Protein AF-A0A7X5DX63-F1 (afdb_monomer)

Sequence (60 aa):
MIVIAEKSRADYFKERRKERKSFSVLLERKKAEKFEKKLEELQKTKAEWLNEKIDEELGK

Radius of gyration: 17.75 Å; Cα contacts (8 Å, |Δi|>4): 10; chains: 1; bounding box: 54×29×30 Å

Solvent-accessible surface area (backbone atoms only — not comparable to full-atom values): 3874 Å² total; per-residue (Å²): 137,84,84,74,77,77,73,45,73,66,55,57,55,50,54,50,55,73,79,47,80,91,83,86,80,94,67,60,66,70,62,48,57,55,49,50,54,52,27,60,76,66,74,44,52,74,66,56,53,51,48,53,55,48,34,56,74,70,72,97

Foldseek 3Di:
DDPPPCCDPVNVVVVCCVVDDDDDDDDDPVVVVVVVVVCVVVVHDPVRVVVVVVCVVVVD

Secondary structure (DSSP, 8-state):
--------HHHHHHHHHHH---------HHHHHHHHHHHHHTT--HHHHHHHHHHHHTT-

Mean predicted aligned error: 8.11 Å

pLDDT: mean 85.22, std 14.13, range [36.81, 96.44]

Structure (mmCIF, N/CA/C/O backbone):
data_AF-A0A7X5DX63-F1
#
_entry.id   AF-A0A7X5DX63-F1
#
loop_
_atom_site.group_PDB
_atom_site.id
_atom_site.type_symbol
_atom_site.label_atom_id
_atom_site.label_alt_id
_atom_site.label_comp_id
_atom_site.label_asym_id
_atom_site.label_entity_id
_atom_site.label_seq_id
_atom_site.pdbx_PDB_ins_code
_atom_site.Cartn_x
_atom_site.Cartn_y
_atom_site.Cartn_z
_at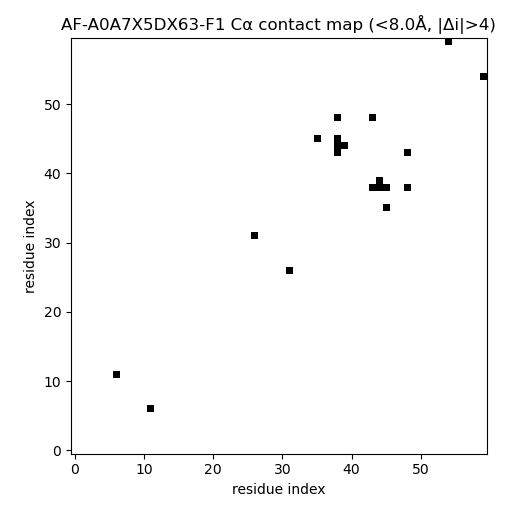om_site.occupancy
_atom_site.B_iso_or_equiv
_atom_site.auth_seq_id
_atom_site.auth_comp_id
_atom_site.auth_asym_id
_atom_site.auth_atom_id
_atom_site.pdbx_PDB_model_num
ATOM 1 N N . MET A 1 1 ? 43.802 -5.746 -7.002 1.00 36.81 1 MET A N 1
ATOM 2 C CA . MET A 1 1 ? 42.812 -4.900 -7.704 1.00 36.81 1 MET A CA 1
ATOM 3 C C . MET A 1 1 ? 41.565 -5.735 -7.920 1.00 36.81 1 MET A C 1
ATOM 5 O O . MET A 1 1 ? 41.669 -6.754 -8.586 1.00 36.81 1 MET A O 1
ATOM 9 N N . ILE A 1 2 ? 40.430 -5.374 -7.320 1.00 43.12 2 ILE A N 1
ATOM 10 C CA . ILE A 1 2 ? 39.154 -6.050 -7.593 1.00 43.12 2 ILE A CA 1
ATOM 11 C C . ILE A 1 2 ? 38.389 -5.146 -8.554 1.00 43.12 2 ILE A C 1
ATOM 13 O O . ILE A 1 2 ? 37.957 -4.061 -8.176 1.00 43.12 2 ILE A O 1
ATOM 17 N N . VAL A 1 3 ? 38.283 -5.576 -9.810 1.00 50.41 3 VAL A N 1
ATO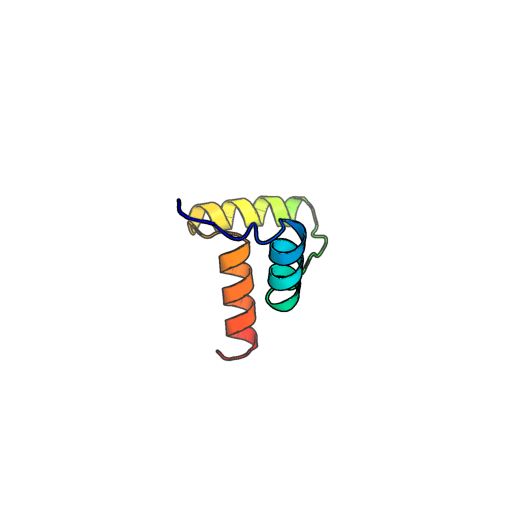M 18 C CA . VAL A 1 3 ? 37.462 -4.913 -10.825 1.00 50.41 3 VAL A CA 1
ATOM 19 C C . VAL A 1 3 ? 36.022 -5.337 -10.565 1.00 50.41 3 VAL A C 1
ATOM 21 O O . VAL A 1 3 ? 35.573 -6.385 -11.022 1.00 50.41 3 VAL A O 1
ATOM 24 N N . ILE A 1 4 ? 35.305 -4.559 -9.758 1.00 55.44 4 ILE A N 1
ATOM 25 C CA . ILE A 1 4 ? 33.855 -4.692 -9.648 1.00 55.44 4 ILE A CA 1
ATOM 26 C C . ILE A 1 4 ? 33.315 -4.072 -10.929 1.00 55.44 4 ILE A C 1
ATOM 28 O O . ILE A 1 4 ? 33.313 -2.853 -11.063 1.00 55.44 4 ILE A O 1
ATOM 32 N N . ALA A 1 5 ? 32.934 -4.907 -11.897 1.00 53.72 5 ALA A N 1
ATOM 33 C CA . ALA A 1 5 ? 32.216 -4.444 -13.073 1.00 53.72 5 ALA A CA 1
ATOM 34 C C . ALA A 1 5 ? 31.026 -3.606 -12.589 1.00 53.72 5 ALA A C 1
ATOM 36 O O . ALA A 1 5 ? 30.127 -4.131 -11.925 1.00 53.72 5 ALA A O 1
ATOM 37 N N . GLU A 1 6 ? 31.065 -2.302 -12.860 1.00 59.69 6 GLU A N 1
ATOM 38 C CA . GLU A 1 6 ? 29.997 -1.363 -12.555 1.00 59.69 6 GL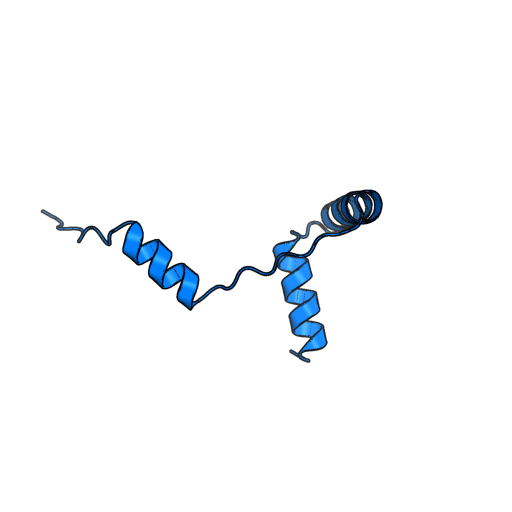U A CA 1
ATOM 39 C C . GLU A 1 6 ? 28.761 -1.801 -13.344 1.00 59.69 6 GLU A C 1
ATOM 41 O O . GLU A 1 6 ? 28.532 -1.354 -14.466 1.00 59.69 6 GLU A O 1
ATOM 46 N N . LYS A 1 7 ? 27.960 -2.727 -12.795 1.00 61.41 7 LYS A N 1
ATOM 47 C CA . LYS A 1 7 ? 26.603 -2.956 -13.290 1.00 61.41 7 LYS A CA 1
ATOM 48 C C . LYS A 1 7 ? 25.937 -1.594 -13.226 1.00 61.41 7 LYS A C 1
ATOM 50 O O . LYS A 1 7 ? 25.677 -1.086 -12.134 1.00 61.41 7 LYS A O 1
ATOM 55 N N . SER A 1 8 ? 25.742 -0.982 -14.392 1.00 76.19 8 SER A N 1
ATOM 56 C CA . SER A 1 8 ? 25.217 0.368 -14.477 1.00 76.19 8 SER A CA 1
ATOM 57 C C . SER A 1 8 ? 23.925 0.415 -13.677 1.00 76.19 8 SER A C 1
ATOM 59 O O . SER A 1 8 ? 23.092 -0.492 -13.755 1.00 76.19 8 SER A O 1
ATOM 61 N N . ARG A 1 9 ? 23.730 1.482 -12.900 1.00 74.75 9 ARG A N 1
ATOM 62 C CA . ARG A 1 9 ? 22.478 1.732 -12.172 1.00 74.75 9 ARG A CA 1
ATOM 63 C C . ARG A 1 9 ? 21.259 1.547 -13.090 1.00 74.75 9 ARG A C 1
ATOM 65 O O . ARG A 1 9 ? 20.209 1.085 -12.646 1.00 74.75 9 ARG A O 1
ATOM 72 N N . ALA A 1 10 ? 21.420 1.855 -14.379 1.00 79.12 10 ALA A N 1
ATOM 73 C CA . ALA A 1 10 ? 20.424 1.620 -15.414 1.00 79.12 10 ALA A CA 1
ATOM 74 C C . ALA A 1 10 ? 20.069 0.133 -15.600 1.00 79.12 10 ALA A C 1
ATOM 76 O O . ALA A 1 10 ? 18.886 -0.186 -15.710 1.00 79.12 10 ALA A O 1
ATOM 77 N N . ASP A 1 11 ? 21.048 -0.773 -15.600 1.00 81.88 11 ASP A N 1
ATOM 78 C CA . ASP A 1 11 ? 20.823 -2.213 -15.752 1.00 81.88 11 ASP A CA 1
ATOM 79 C C . ASP A 1 11 ? 20.149 -2.815 -14.516 1.00 81.88 11 ASP A C 1
ATOM 81 O O . ASP A 1 11 ? 19.207 -3.589 -14.662 1.00 81.88 11 ASP A O 1
ATOM 85 N N . TYR A 1 12 ? 20.502 -2.363 -13.306 1.00 79.69 12 TYR A N 1
ATOM 86 C CA . TYR A 1 12 ? 19.771 -2.736 -12.086 1.00 79.69 12 TYR A CA 1
ATOM 87 C C . TYR A 1 12 ? 18.278 -2.372 -12.172 1.00 79.69 12 TYR A C 1
ATOM 89 O O . TYR A 1 12 ? 17.406 -3.190 -11.874 1.00 79.69 12 TYR A O 1
ATOM 97 N N . PHE A 1 13 ? 17.954 -1.157 -12.631 1.00 79.50 13 PHE A N 1
ATOM 98 C CA . PHE A 1 13 ? 16.556 -0.757 -12.807 1.00 79.50 13 PHE A CA 1
ATOM 99 C C . PHE A 1 13 ? 15.861 -1.484 -13.962 1.00 79.50 13 PHE A C 1
ATOM 101 O O . PHE A 1 13 ? 14.648 -1.684 -13.896 1.00 79.50 13 PHE A O 1
ATOM 108 N N . LYS A 1 14 ? 16.584 -1.870 -15.021 1.00 82.00 14 LYS A N 1
ATOM 109 C CA . LYS A 1 14 ? 16.026 -2.692 -16.106 1.00 82.00 14 LYS A CA 1
ATOM 110 C C . LYS A 1 14 ? 15.629 -4.073 -15.597 1.00 82.00 14 LYS A C 1
ATOM 112 O O . LYS A 1 14 ? 14.475 -4.444 -15.783 1.00 82.00 14 LYS A O 1
ATOM 117 N N . GLU A 1 15 ? 16.528 -4.781 -14.920 1.00 85.00 15 GLU A N 1
ATOM 118 C CA . GLU A 1 15 ? 16.250 -6.115 -14.366 1.00 85.00 15 GLU A CA 1
ATOM 119 C C . GLU A 1 15 ? 15.095 -6.067 -13.360 1.00 85.00 15 GLU A C 1
ATOM 121 O O . GLU A 1 15 ? 14.124 -6.810 -13.483 1.00 85.00 15 GLU A O 1
ATOM 126 N N . ARG A 1 16 ? 15.095 -5.075 -12.461 1.00 83.56 16 ARG A N 1
ATOM 127 C CA . ARG A 1 16 ? 14.015 -4.893 -11.482 1.00 83.56 16 ARG A CA 1
ATOM 128 C C . ARG A 1 16 ? 12.627 -4.733 -12.116 1.00 83.56 16 ARG A C 1
ATOM 130 O O . ARG A 1 16 ? 11.651 -5.192 -11.530 1.00 83.56 16 ARG A O 1
ATOM 137 N N . ARG A 1 17 ? 12.513 -4.081 -13.281 1.00 82.56 17 ARG A N 1
ATOM 138 C CA . ARG A 1 17 ? 11.229 -3.935 -14.001 1.00 82.56 17 ARG A CA 1
ATOM 139 C C . ARG A 1 17 ? 10.791 -5.214 -14.714 1.00 82.56 17 ARG A C 1
ATOM 141 O O . ARG A 1 17 ? 9.598 -5.366 -14.952 1.00 82.56 17 ARG A O 1
ATOM 148 N N . LYS A 1 18 ? 11.724 -6.105 -15.071 1.00 85.00 18 LYS A N 1
ATOM 149 C CA . LYS A 1 18 ? 11.388 -7.415 -15.651 1.00 85.00 18 LYS A CA 1
ATOM 150 C C . LYS A 1 18 ? 10.739 -8.318 -14.607 1.00 85.00 18 LYS A C 1
ATOM 152 O O . LYS A 1 18 ? 9.772 -9.000 -14.912 1.00 85.00 18 LYS A O 1
ATOM 157 N N . GLU A 1 19 ? 11.253 -8.284 -13.381 1.00 85.06 19 GLU A N 1
ATOM 158 C CA . GLU A 1 19 ? 10.791 -9.160 -12.301 1.00 85.06 19 GLU A CA 1
ATOM 159 C C . GLU A 1 19 ? 9.598 -8.594 -11.521 1.00 85.06 19 GLU A C 1
ATOM 161 O O . GLU A 1 19 ? 8.834 -9.348 -10.924 1.00 85.06 19 GLU A O 1
ATOM 166 N N . ARG A 1 20 ? 9.432 -7.264 -11.479 1.00 83.06 20 ARG A N 1
ATOM 167 C CA . ARG A 1 20 ? 8.413 -6.609 -10.647 1.00 83.06 20 ARG A CA 1
ATOM 168 C C . ARG A 1 20 ? 7.594 -5.608 -11.448 1.00 83.06 20 ARG A C 1
ATOM 170 O O . ARG A 1 20 ? 8.134 -4.680 -12.049 1.00 83.06 20 ARG A O 1
ATOM 177 N N . LYS A 1 21 ? 6.271 -5.741 -11.364 1.00 87.25 21 LYS A N 1
ATOM 178 C CA . LYS A 1 21 ? 5.301 -4.809 -11.949 1.00 87.25 21 LYS A CA 1
ATOM 179 C C . LYS A 1 21 ? 4.646 -3.976 -10.848 1.00 87.25 21 LYS A C 1
ATOM 181 O O . LYS A 1 21 ? 4.237 -4.513 -9.825 1.00 87.25 21 LYS A O 1
ATOM 186 N N . SER A 1 22 ? 4.546 -2.662 -11.049 1.00 86.00 22 SER A N 1
ATOM 187 C CA . SER A 1 22 ? 3.814 -1.779 -10.135 1.00 86.00 22 SER A CA 1
ATOM 188 C C . SER A 1 22 ? 2.309 -1.896 -10.369 1.00 86.00 22 SER A C 1
ATOM 190 O O . SER A 1 22 ? 1.852 -1.752 -11.504 1.00 86.00 22 SER A O 1
ATOM 192 N N . PHE A 1 23 ? 1.547 -2.093 -9.296 1.00 86.94 23 PHE A N 1
ATOM 193 C CA . PHE A 1 23 ? 0.088 -2.050 -9.300 1.00 86.94 23 PHE A CA 1
ATOM 194 C C . PHE A 1 23 ? -0.372 -0.919 -8.378 1.00 86.94 23 PHE A C 1
ATOM 196 O O . PHE A 1 23 ? -0.131 -0.952 -7.174 1.00 86.94 23 PHE A O 1
ATOM 203 N N . SER A 1 24 ? -0.970 0.118 -8.959 1.00 87.69 24 SER A N 1
ATOM 204 C CA . SER A 1 24 ? -1.354 1.344 -8.259 1.00 87.69 24 SER A CA 1
ATOM 205 C C . SER A 1 24 ? -2.809 1.673 -8.563 1.00 87.69 24 SER A C 1
ATOM 207 O O . SER A 1 24 ? -3.171 1.838 -9.727 1.00 87.69 24 SER A O 1
ATOM 209 N N . VAL A 1 25 ? -3.628 1.779 -7.516 1.00 90.50 25 VAL A N 1
ATOM 210 C CA . VAL A 1 25 ? -5.064 2.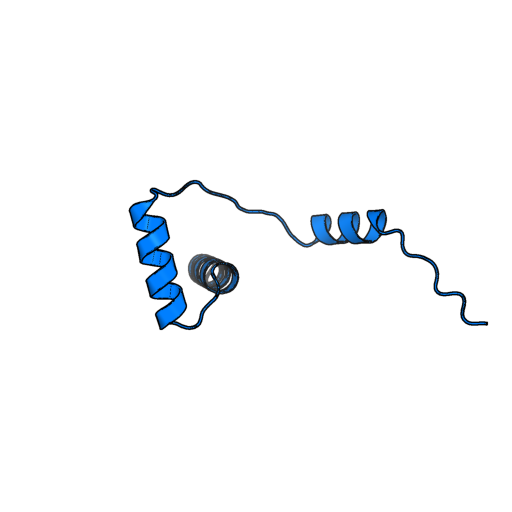074 -7.599 1.00 90.50 25 VAL A CA 1
ATOM 211 C C . VAL A 1 25 ? -5.384 3.230 -6.658 1.00 90.50 25 VAL A C 1
ATOM 213 O O . VAL A 1 25 ? -4.857 3.294 -5.547 1.00 90.50 25 VAL A O 1
ATOM 216 N N . LEU A 1 26 ? -6.242 4.147 -7.103 1.00 92.38 26 LEU A N 1
ATOM 217 C CA . LEU A 1 26 ? -6.738 5.232 -6.263 1.00 92.38 26 LEU A CA 1
ATOM 218 C C . LEU A 1 26 ? -7.850 4.715 -5.348 1.00 92.38 26 LEU A C 1
ATOM 220 O O . LEU A 1 26 ? -8.799 4.075 -5.797 1.00 92.38 26 LEU A O 1
ATOM 224 N N . LEU A 1 27 ? -7.728 5.012 -4.059 1.00 91.12 27 LEU A N 1
ATOM 225 C CA . LEU A 1 27 ? -8.711 4.680 -3.035 1.00 91.12 27 LEU A CA 1
ATOM 226 C C . LEU A 1 27 ? -9.324 5.966 -2.485 1.00 91.12 27 LEU A C 1
ATOM 228 O O . LEU A 1 27 ? -8.688 7.020 -2.478 1.00 91.12 27 LEU A O 1
ATOM 232 N N . GLU A 1 28 ? -10.553 5.868 -1.984 1.00 96.44 28 GLU A N 1
ATOM 233 C CA . GLU A 1 28 ? -11.150 6.947 -1.198 1.00 96.44 28 GLU A CA 1
ATOM 234 C C . GLU A 1 28 ? -10.278 7.224 0.035 1.00 96.44 28 GLU A C 1
ATOM 236 O O . GLU A 1 28 ? -9.787 6.299 0.689 1.00 96.44 28 GLU A O 1
ATOM 241 N N . ARG A 1 29 ? -10.056 8.508 0.330 1.00 93.81 29 ARG A N 1
ATOM 242 C CA . ARG A 1 29 ? -9.069 8.950 1.317 1.00 93.81 29 ARG A CA 1
ATOM 243 C C . ARG A 1 29 ? -9.324 8.357 2.704 1.00 93.81 29 ARG A C 1
ATOM 245 O O . ARG A 1 29 ? -8.414 7.768 3.279 1.00 93.81 29 ARG A O 1
ATOM 252 N N . LYS A 1 30 ? -10.550 8.459 3.224 1.00 95.94 30 LYS A N 1
ATOM 253 C CA . LYS A 1 30 ? -10.884 7.958 4.566 1.00 95.94 30 LYS A CA 1
ATOM 254 C C . LYS A 1 30 ? -10.763 6.441 4.636 1.00 95.94 30 LYS A C 1
ATOM 256 O O . LYS A 1 30 ? -10.342 5.906 5.660 1.00 95.94 30 LYS A O 1
ATOM 261 N N . LYS A 1 31 ? -11.124 5.734 3.562 1.00 95.75 31 LYS A N 1
ATOM 262 C CA . LYS A 1 31 ? -10.922 4.287 3.442 1.00 95.75 31 LYS A CA 1
ATOM 263 C C . LYS A 1 31 ? -9.438 3.927 3.522 1.00 95.75 31 LYS A C 1
ATOM 265 O O . LYS A 1 31 ? -9.101 3.014 4.269 1.00 95.75 31 LYS A O 1
ATOM 270 N N . ALA A 1 32 ? -8.573 4.638 2.797 1.00 94.06 32 ALA A N 1
ATOM 271 C CA . ALA A 1 32 ? -7.130 4.413 2.839 1.00 94.06 32 ALA A CA 1
ATOM 272 C C . ALA A 1 32 ? -6.556 4.669 4.244 1.00 94.06 32 AL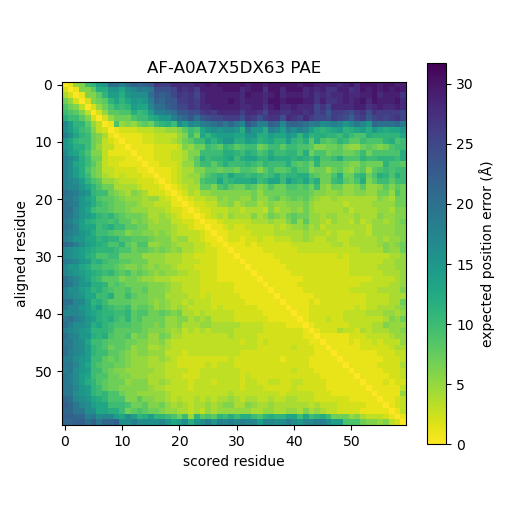A A C 1
ATOM 274 O O . ALA A 1 32 ? -5.896 3.790 4.785 1.00 94.06 32 ALA A O 1
ATOM 275 N N . GLU A 1 33 ? -6.903 5.797 4.871 1.00 95.06 33 GLU A N 1
ATOM 276 C CA . GLU A 1 33 ? -6.434 6.163 6.220 1.00 95.06 33 GLU A CA 1
ATOM 277 C C . GLU A 1 33 ? -6.890 5.148 7.289 1.00 95.06 33 GLU A C 1
ATOM 279 O O . GLU A 1 33 ? -6.122 4.764 8.170 1.00 95.06 33 GLU A O 1
ATOM 284 N N . LYS A 1 34 ? -8.139 4.661 7.221 1.00 96.38 34 LYS A N 1
ATOM 285 C CA . LYS A 1 34 ? -8.624 3.599 8.125 1.00 96.38 34 LYS A CA 1
ATOM 286 C C . LYS A 1 34 ? -7.891 2.280 7.908 1.00 96.38 34 LYS A C 1
ATOM 288 O O . LYS A 1 34 ? -7.638 1.548 8.861 1.00 96.38 34 LYS A O 1
ATOM 293 N N . PHE A 1 35 ? -7.602 1.961 6.653 1.00 95.06 35 PHE A N 1
ATOM 294 C CA . PHE A 1 35 ? -6.931 0.725 6.299 1.00 95.06 35 PHE A CA 1
ATOM 295 C C . PHE A 1 35 ? -5.458 0.731 6.725 1.00 95.06 35 PHE A C 1
ATOM 297 O O . PHE A 1 35 ? -4.976 -0.280 7.222 1.00 95.06 35 PHE A O 1
ATOM 304 N N . GLU A 1 36 ? -4.775 1.874 6.628 1.00 94.12 36 GLU A N 1
ATOM 305 C CA . GLU A 1 36 ? -3.420 2.056 7.162 1.00 94.12 36 GLU A CA 1
ATOM 306 C C . GLU A 1 36 ? -3.351 1.766 8.660 1.00 94.12 36 GLU A C 1
ATOM 308 O O . GLU A 1 36 ? -2.528 0.955 9.068 1.00 94.12 36 GLU A O 1
ATOM 313 N N . LYS A 1 37 ? -4.279 2.311 9.455 1.00 96.44 37 LYS A N 1
ATOM 314 C CA . LYS A 1 37 ? -4.338 2.022 10.898 1.00 96.44 37 LYS A CA 1
ATOM 315 C C . LYS A 1 37 ? -4.505 0.532 11.185 1.00 96.44 37 LYS A C 1
ATOM 317 O O . LYS A 1 37 ? -3.805 -0.021 12.023 1.00 96.44 37 LYS A O 1
ATOM 322 N N . LYS A 1 38 ? -5.384 -0.137 10.435 1.00 95.62 38 LYS A N 1
ATOM 323 C CA . LYS A 1 38 ? -5.584 -1.585 10.567 1.00 95.62 38 LYS A CA 1
ATOM 324 C C . LYS A 1 38 ? -4.314 -2.375 10.233 1.00 95.62 38 LYS A C 1
ATOM 326 O O . LYS A 1 38 ? -4.048 -3.398 10.852 1.00 95.62 38 LYS A O 1
ATOM 331 N N . LEU A 1 39 ? -3.545 -1.931 9.241 1.00 95.75 39 LEU A N 1
ATOM 332 C CA . LEU A 1 39 ? -2.267 -2.552 8.892 1.00 95.75 39 LEU A CA 1
ATOM 333 C C . LEU A 1 39 ? -1.213 -2.362 9.987 1.00 95.75 39 LEU A C 1
ATOM 335 O O . LEU A 1 39 ? -0.469 -3.301 10.264 1.00 95.75 39 LEU A O 1
ATOM 339 N N . GLU A 1 40 ? -1.187 -1.196 10.634 1.00 94.75 40 GLU A N 1
ATOM 340 C CA . GLU A 1 40 ? -0.324 -0.941 11.793 1.00 94.75 40 GLU A CA 1
ATOM 341 C C . GLU A 1 40 ? -0.666 -1.873 12.963 1.00 94.75 40 GLU A C 1
ATOM 343 O O . GLU A 1 40 ? 0.235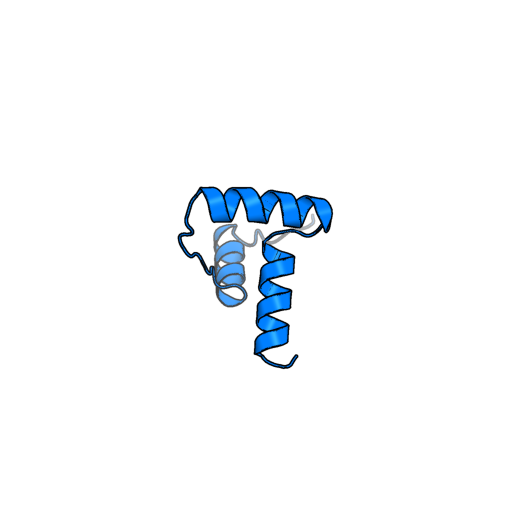 -2.484 13.535 1.00 94.75 40 GLU A O 1
ATOM 348 N N . GLU A 1 41 ? -1.956 -2.060 13.266 1.00 96.00 41 GLU A N 1
ATOM 349 C CA . GLU A 1 41 ? -2.423 -3.006 14.294 1.00 96.00 41 GLU A CA 1
ATOM 350 C C . GLU A 1 41 ? -2.035 -4.459 13.975 1.00 96.00 41 GLU A C 1
ATOM 352 O O . GLU A 1 41 ? -1.717 -5.234 14.873 1.00 96.00 41 GLU A O 1
ATOM 357 N N . LEU A 1 42 ? -2.034 -4.828 12.690 1.00 92.81 42 LEU A N 1
ATOM 358 C CA . LEU A 1 42 ? -1.627 -6.152 12.212 1.00 92.81 42 LEU A CA 1
ATOM 359 C C . LEU A 1 42 ? -0.104 -6.301 12.055 1.00 92.81 42 LEU A C 1
ATOM 361 O O . LEU A 1 42 ? 0.346 -7.384 11.688 1.00 92.81 42 LEU A O 1
ATOM 365 N N . GLN A 1 43 ? 0.673 -5.237 12.290 1.00 94.69 43 GLN A N 1
ATOM 366 C CA . GLN A 1 43 ? 2.115 -5.161 12.025 1.00 94.69 43 GLN A CA 1
ATOM 367 C C . GLN A 1 43 ? 2.506 -5.622 10.608 1.00 94.69 43 GLN A C 1
ATOM 369 O O . GLN A 1 43 ? 3.552 -6.236 10.409 1.00 94.69 43 GLN A O 1
ATOM 374 N N . LYS A 1 44 ? 1.665 -5.321 9.612 1.00 93.75 44 LYS A N 1
ATOM 375 C CA . LYS A 1 44 ? 1.866 -5.719 8.211 1.00 93.75 44 LYS A CA 1
ATOM 376 C C . LYS A 1 44 ? 2.055 -4.506 7.320 1.00 93.75 44 LYS A C 1
ATOM 378 O O . LYS A 1 44 ? 1.348 -3.508 7.446 1.00 93.75 44 LYS A O 1
ATOM 383 N N . THR A 1 45 ? 2.962 -4.590 6.351 1.00 93.56 45 THR A N 1
ATOM 384 C CA . THR A 1 45 ? 3.070 -3.540 5.334 1.00 93.56 45 THR A CA 1
ATOM 385 C C . THR A 1 45 ? 1.952 -3.654 4.294 1.00 93.56 45 THR A C 1
ATOM 387 O O . THR A 1 45 ? 1.387 -4.722 4.053 1.00 93.56 45 THR A O 1
ATOM 390 N N . LYS A 1 46 ? 1.657 -2.548 3.597 1.00 92.12 46 LYS A N 1
ATOM 391 C CA . LYS A 1 46 ? 0.697 -2.539 2.473 1.00 92.12 46 LYS A CA 1
ATOM 392 C C . LYS A 1 46 ? 1.064 -3.549 1.387 1.00 92.12 46 LYS A C 1
ATOM 394 O O . LYS A 1 46 ? 0.179 -4.123 0.762 1.00 92.12 46 LYS A O 1
ATOM 399 N N . ALA A 1 47 ? 2.365 -3.714 1.138 1.00 91.94 47 ALA A N 1
ATOM 400 C CA . ALA A 1 47 ? 2.872 -4.628 0.129 1.00 91.94 47 ALA A CA 1
ATOM 401 C C . ALA A 1 47 ? 2.641 -6.080 0.547 1.00 91.94 47 ALA A C 1
ATOM 403 O O . ALA A 1 47 ? 2.137 -6.850 -0.261 1.00 91.94 47 ALA A O 1
ATOM 404 N N . GLU A 1 48 ? 2.965 -6.441 1.789 1.00 92.81 48 GLU A N 1
ATOM 405 C CA . GLU A 1 48 ? 2.709 -7.789 2.311 1.00 92.81 48 GLU A CA 1
ATOM 406 C C . GLU A 1 48 ? 1.224 -8.119 2.255 1.00 92.81 48 GLU A C 1
ATOM 408 O O . GLU A 1 48 ? 0.852 -9.096 1.617 1.00 92.81 48 GLU A 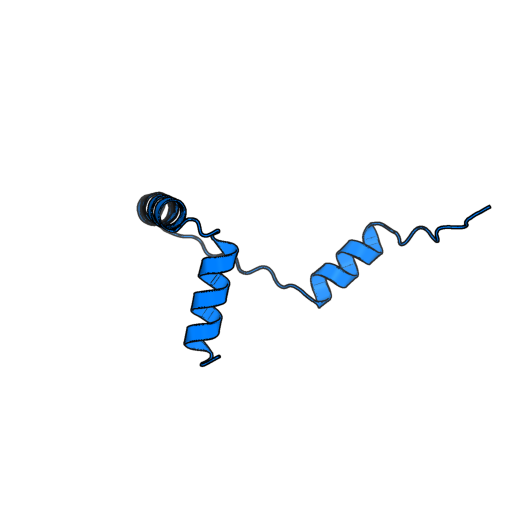O 1
ATOM 413 N N . TRP A 1 49 ? 0.373 -7.238 2.788 1.00 95.38 49 TRP A N 1
ATOM 414 C CA . TRP A 1 49 ? -1.070 -7.457 2.762 1.00 95.38 49 TRP A CA 1
ATOM 415 C C . TRP A 1 49 ? -1.619 -7.625 1.342 1.00 95.38 49 TRP A C 1
ATOM 417 O O . TRP A 1 49 ? -2.454 -8.492 1.103 1.00 95.38 49 TRP A O 1
ATOM 427 N N . LEU A 1 50 ? -1.164 -6.804 0.387 1.00 93.31 50 LEU A N 1
ATOM 428 C CA . LEU A 1 50 ? -1.636 -6.898 -0.993 1.00 93.31 50 LEU A CA 1
ATOM 429 C C . LEU A 1 50 ? -1.183 -8.204 -1.655 1.00 93.31 50 LEU A C 1
ATOM 431 O O . LEU A 1 50 ? -1.979 -8.805 -2.367 1.00 93.31 50 LEU A O 1
ATOM 435 N N . ASN A 1 51 ? 0.061 -8.641 -1.429 1.00 91.69 51 ASN A N 1
ATOM 436 C CA . ASN A 1 51 ? 0.535 -9.918 -1.964 1.00 91.69 51 ASN A CA 1
ATOM 437 C C . ASN A 1 51 ? -0.231 -11.088 -1.340 1.00 91.69 51 ASN A C 1
ATOM 439 O O . ASN A 1 51 ? -0.736 -11.906 -2.092 1.00 91.69 51 ASN A O 1
ATOM 443 N N . GLU A 1 52 ? -0.430 -11.103 -0.016 1.00 94.06 52 GLU A N 1
ATOM 444 C CA . GLU A 1 52 ? -1.234 -12.137 0.654 1.00 94.06 52 GLU A CA 1
ATOM 445 C C . GLU A 1 52 ? -2.654 -12.213 0.080 1.00 94.06 52 GLU A C 1
ATOM 447 O O . GLU A 1 52 ? -3.143 -13.297 -0.212 1.00 94.06 52 GLU A O 1
ATOM 452 N N . LYS A 1 53 ? -3.315 -11.068 -0.142 1.00 93.81 53 LYS A N 1
ATOM 453 C CA . LYS A 1 53 ? -4.653 -11.046 -0.754 1.00 93.81 53 LYS A CA 1
ATOM 454 C C . LYS A 1 53 ? -4.675 -11.500 -2.206 1.00 93.81 53 LYS A C 1
ATOM 456 O O . LYS A 1 53 ? -5.671 -12.069 -2.637 1.00 93.81 53 LYS A O 1
ATOM 461 N N . ILE A 1 54 ? -3.608 -11.250 -2.958 1.00 93.19 54 ILE A N 1
ATOM 462 C CA . ILE A 1 54 ? -3.483 -11.753 -4.326 1.00 93.19 54 ILE A CA 1
ATOM 463 C C . ILE A 1 54 ? -3.224 -13.262 -4.314 1.00 93.19 54 ILE A C 1
ATOM 465 O O . ILE A 1 54 ? -3.845 -13.967 -5.099 1.00 93.19 54 ILE A O 1
ATOM 469 N N . ASP A 1 55 ? -2.355 -13.764 -3.438 1.00 94.25 55 ASP A N 1
ATOM 470 C CA . ASP A 1 55 ? -2.075 -15.197 -3.321 1.00 94.25 55 ASP A CA 1
ATOM 471 C C . ASP A 1 55 ? -3.329 -15.975 -2.890 1.00 94.25 55 ASP A C 1
ATOM 473 O O . ASP A 1 55 ? -3.665 -16.964 -3.540 1.00 94.25 55 ASP A O 1
ATOM 477 N N . GLU A 1 56 ? -4.097 -15.460 -1.918 1.00 94.25 56 GLU A N 1
ATOM 478 C CA . GLU A 1 56 ? -5.406 -16.012 -1.530 1.00 94.25 56 GLU A CA 1
A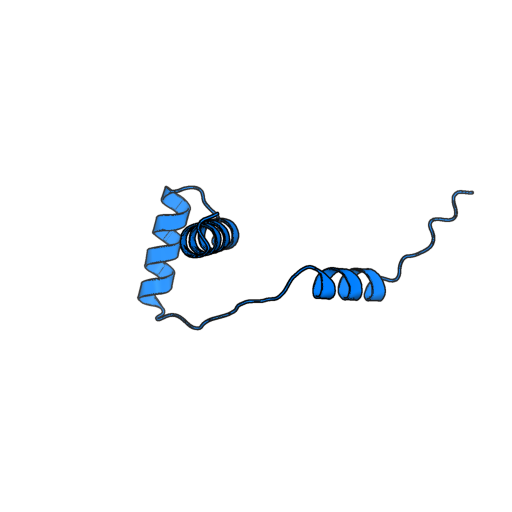TOM 479 C C . GLU A 1 56 ? -6.370 -16.117 -2.731 1.00 94.25 56 GLU A C 1
ATOM 481 O O . GLU A 1 56 ? -6.988 -17.161 -2.938 1.00 94.25 56 GLU A O 1
ATOM 486 N N . GLU A 1 57 ? -6.493 -15.061 -3.547 1.00 92.94 57 GLU A N 1
ATOM 487 C CA . GLU A 1 57 ? -7.374 -15.041 -4.732 1.00 92.94 57 GLU A CA 1
ATOM 488 C C . GLU A 1 57 ? -6.877 -15.976 -5.846 1.00 92.94 57 GLU A C 1
ATOM 490 O O . GLU A 1 57 ? -7.664 -16.568 -6.584 1.00 92.94 57 GLU A O 1
ATOM 495 N N . LEU A 1 58 ? -5.559 -16.137 -5.968 1.00 93.06 58 LEU A N 1
ATOM 496 C CA . LEU A 1 58 ? -4.942 -17.072 -6.906 1.00 93.06 58 LEU A CA 1
ATOM 497 C C . LEU A 1 58 ? -4.956 -18.524 -6.398 1.00 93.06 58 LEU A C 1
ATOM 499 O O . LEU A 1 58 ? -4.491 -19.410 -7.119 1.00 93.06 58 LEU A O 1
ATOM 503 N N . GLY A 1 59 ? -5.485 -18.774 -5.194 1.00 87.50 59 GLY A N 1
ATOM 504 C CA . GLY A 1 59 ? -5.538 -20.097 -4.573 1.00 87.50 59 GLY A CA 1
ATOM 505 C C . GLY A 1 59 ? -4.159 -20.669 -4.237 1.00 87.50 59 GLY A C 1
ATOM 506 O O . GLY A 1 59 ? -3.982 -21.887 -4.301 1.00 87.50 59 GLY A O 1
ATOM 507 N N . LYS A 1 60 ? -3.183 -19.800 -3.957 1.00 63.19 60 LYS A N 1
ATOM 508 C CA . LYS A 1 60 ? -1.822 -20.163 -3.546 1.00 63.19 60 LYS A CA 1
ATOM 509 C C . LYS A 1 60 ? -1.648 -20.179 -2.035 1.00 63.19 60 LYS A C 1
ATOM 511 O O . LYS A 1 60 ? -2.359 -19.425 -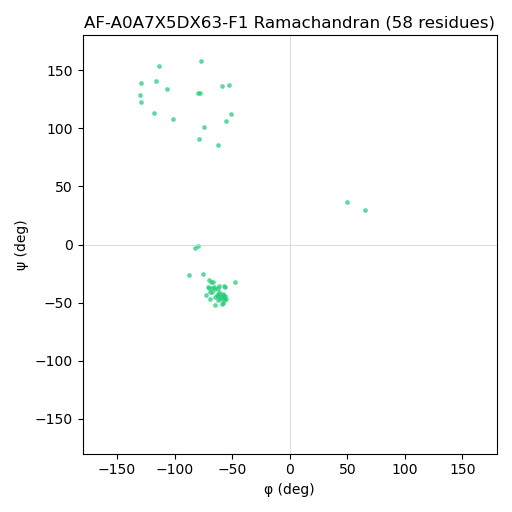1.339 1.00 63.19 60 LYS A O 1
#